Protein AF-A0A9X2YEL6-F1 (afdb_monomer)

Foldseek 3Di:
DPPPDPAAWDKDFAAADLVLQVLLQVVCQQQLHPASLLSLQCLLCVVLVNNVQRDRNVPVDVDRHGHRYDGQDHDPNRTGIHIHHPVSQVSQQVVDDVSPNRLSSNCSSCVVSPNNVRRPPPPPPPPPPPPDD

Mean predicted aligned error: 8.46 Å

Structure (mmCIF, N/CA/C/O backbone):
data_AF-A0A9X2YEL6-F1
#
_entry.id   AF-A0A9X2YEL6-F1
#
loop_
_atom_site.group_PDB
_atom_site.id
_atom_site.type_symbol
_atom_site.label_atom_id
_atom_site.label_alt_id
_atom_site.label_comp_id
_atom_site.label_asym_id
_atom_site.label_entity_id
_atom_site.label_seq_id
_atom_site.pdbx_PDB_ins_code
_atom_site.Cartn_x
_atom_site.Cartn_y
_atom_site.Cartn_z
_atom_site.occupancy
_atom_site.B_iso_or_equiv
_atom_site.auth_seq_id
_atom_site.auth_comp_id
_atom_site.auth_asym_id
_atom_site.auth_atom_id
_atom_site.pdbx_PDB_model_num
ATOM 1 N N . MET A 1 1 ? -2.257 6.421 -31.927 1.00 39.72 1 MET A N 1
ATOM 2 C CA . MET A 1 1 ? -2.694 5.252 -31.131 1.00 39.72 1 MET A CA 1
ATOM 3 C C . MET A 1 1 ? -3.166 5.740 -29.772 1.00 39.72 1 MET A C 1
ATOM 5 O O . MET A 1 1 ? -2.439 6.500 -29.141 1.00 39.72 1 MET A O 1
ATOM 9 N N . ALA A 1 2 ? -4.375 5.368 -29.343 1.00 42.59 2 ALA A N 1
ATOM 10 C CA . ALA A 1 2 ? -4.812 5.626 -27.972 1.00 42.59 2 ALA A CA 1
ATOM 11 C C . ALA A 1 2 ? -3.839 4.920 -27.016 1.00 42.59 2 ALA A C 1
ATOM 13 O O . ALA A 1 2 ? -3.494 3.759 -27.240 1.00 42.59 2 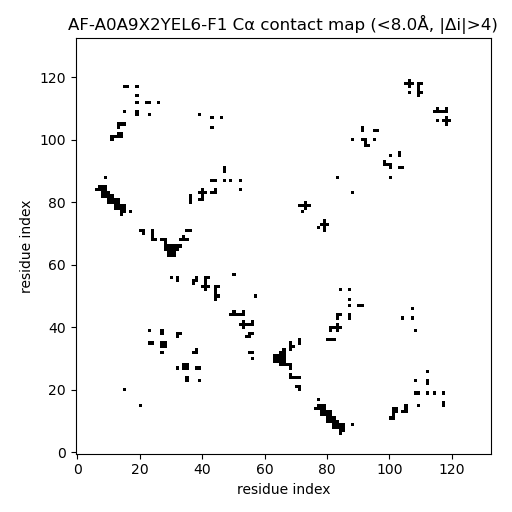ALA A O 1
ATOM 14 N N . ARG A 1 3 ? -3.337 5.629 -25.995 1.00 47.69 3 ARG A N 1
ATOM 15 C CA . ARG A 1 3 ? -2.471 5.015 -24.978 1.00 47.69 3 ARG A CA 1
ATOM 16 C C . ARG A 1 3 ? -3.203 3.799 -24.399 1.00 47.69 3 ARG A C 1
ATOM 18 O O . ARG A 1 3 ? -4.371 3.960 -24.042 1.00 47.69 3 ARG A O 1
ATOM 25 N N . PRO A 1 4 ? -2.548 2.633 -24.255 1.00 46.12 4 PRO A N 1
ATOM 26 C CA . PRO A 1 4 ? -3.115 1.530 -23.498 1.00 46.12 4 PRO A CA 1
ATOM 27 C C . PRO A 1 4 ? -3.532 2.061 -22.126 1.00 46.12 4 PRO A C 1
ATOM 29 O O . PRO A 1 4 ? -2.696 2.524 -21.342 1.00 46.12 4 PRO A O 1
ATOM 32 N N . SER A 1 5 ? -4.840 2.083 -21.868 1.00 54.16 5 SER A N 1
ATOM 33 C CA . SER A 1 5 ? -5.358 2.386 -20.540 1.00 54.16 5 SER A CA 1
ATOM 34 C C . SER A 1 5 ? -4.751 1.361 -19.584 1.00 54.16 5 SER A C 1
ATOM 36 O O . SER A 1 5 ? -4.710 0.173 -19.900 1.00 54.16 5 SER A O 1
ATOM 38 N N . LYS A 1 6 ? -4.256 1.788 -18.417 1.00 57.34 6 LYS A N 1
ATOM 39 C CA . LYS A 1 6 ? -3.601 0.915 -17.418 1.00 57.34 6 LYS A CA 1
ATOM 40 C C . LYS A 1 6 ? -4.562 -0.102 -16.750 1.00 57.34 6 LYS A C 1
ATOM 42 O O . LYS A 1 6 ? -4.234 -0.635 -15.682 1.00 57.34 6 LYS A O 1
ATOM 47 N N . GLY A 1 7 ? -5.690 -0.406 -17.392 1.00 67.00 7 GLY A N 1
ATOM 48 C CA . GLY A 1 7 ? -6.830 -1.158 -16.877 1.00 67.00 7 GLY A CA 1
ATOM 49 C C . GLY A 1 7 ? -7.798 -0.269 -16.095 1.00 67.00 7 GLY A C 1
ATOM 50 O O . GLY A 1 7 ? -7.532 0.918 -15.890 1.00 67.00 7 GLY A O 1
ATOM 51 N N . ASP A 1 8 ? -8.903 -0.856 -15.640 1.00 80.69 8 ASP A N 1
ATOM 52 C CA . ASP A 1 8 ? -9.835 -0.208 -14.717 1.00 80.69 8 ASP A CA 1
ATOM 53 C C . ASP A 1 8 ? -9.195 -0.099 -13.325 1.00 80.69 8 ASP A C 1
ATOM 55 O O . ASP A 1 8 ? -9.002 -1.080 -12.599 1.00 80.69 8 ASP A O 1
ATOM 59 N N . ARG A 1 9 ? -8.754 1.114 -12.993 1.00 81.94 9 ARG A N 1
ATOM 60 C CA . ARG A 1 9 ? -7.978 1.420 -11.791 1.00 81.94 9 ARG A CA 1
ATOM 61 C C . ARG A 1 9 ? -8.739 2.442 -10.963 1.00 81.94 9 ARG A C 1
ATOM 63 O O . ARG A 1 9 ? -9.080 3.515 -11.463 1.00 81.94 9 ARG A O 1
ATOM 70 N N . ALA A 1 10 ? -8.928 2.149 -9.681 1.00 89.31 10 ALA A N 1
ATOM 71 C CA . ALA A 1 10 ? -9.344 3.161 -8.719 1.00 89.31 10 ALA A CA 1
ATOM 72 C C . ALA A 1 10 ? -8.194 4.150 -8.459 1.00 89.31 10 ALA A C 1
ATOM 74 O O . ALA A 1 10 ? -7.038 3.877 -8.793 1.00 89.31 10 ALA A O 1
ATOM 75 N N . ALA A 1 11 ? -8.490 5.300 -7.855 1.00 90.81 11 ALA A N 1
ATOM 76 C CA . ALA A 1 11 ? -7.479 6.272 -7.453 1.00 90.81 11 ALA A CA 1
ATOM 77 C C . ALA A 1 11 ? -7.759 6.770 -6.035 1.00 90.81 11 ALA A C 1
ATOM 79 O O . ALA A 1 11 ? -8.784 7.397 -5.787 1.00 90.81 11 ALA A O 1
ATOM 80 N N . HIS A 1 12 ? -6.815 6.517 -5.131 1.00 92.44 12 HIS A N 1
ATOM 81 C CA . HIS A 1 12 ? -6.887 6.919 -3.729 1.00 92.44 12 HIS A CA 1
ATOM 82 C C . HIS A 1 12 ? -5.699 7.805 -3.384 1.00 92.44 12 HIS A C 1
ATOM 84 O O . HIS A 1 12 ? -4.554 7.442 -3.649 1.00 92.44 12 HIS A O 1
ATOM 90 N N . MET A 1 13 ? -5.966 8.960 -2.776 1.00 94.06 13 MET A N 1
ATOM 91 C CA . MET A 1 13 ? -4.926 9.793 -2.175 1.00 94.06 13 MET A CA 1
ATOM 92 C C . MET A 1 13 ? -4.743 9.355 -0.727 1.00 94.06 13 MET A C 1
ATOM 94 O O . MET A 1 13 ? -5.611 9.592 0.113 1.00 94.06 13 MET A O 1
ATOM 98 N N . VAL A 1 14 ? -3.627 8.692 -0.444 1.00 93.50 14 VAL A N 1
ATOM 99 C CA . VAL A 1 14 ? -3.365 8.050 0.846 1.00 93.50 14 VAL A CA 1
ATOM 100 C C . VAL A 1 14 ? -2.300 8.841 1.589 1.00 93.50 14 VAL A C 1
ATOM 102 O O . VAL A 1 14 ? -1.214 9.071 1.063 1.00 93.50 14 VAL A O 1
ATOM 105 N N . LYS A 1 15 ? -2.603 9.264 2.818 1.00 92.88 15 LYS A N 1
ATOM 106 C CA . LYS A 1 15 ? -1.616 9.888 3.703 1.00 92.88 15 LYS A CA 1
ATOM 107 C C . LYS A 1 15 ? -0.953 8.803 4.547 1.00 92.88 15 LYS A C 1
ATOM 109 O O . LYS A 1 15 ? -1.637 8.148 5.323 1.00 92.88 15 LYS A O 1
ATOM 114 N N . THR A 1 16 ? 0.358 8.650 4.413 1.00 89.00 16 THR A N 1
ATOM 115 C CA . THR A 1 16 ? 1.187 7.742 5.220 1.00 89.00 16 THR A CA 1
ATOM 116 C C . THR A 1 16 ? 2.256 8.531 5.967 1.00 89.00 16 THR A C 1
ATOM 118 O O . THR A 1 16 ? 2.621 9.641 5.569 1.00 89.00 16 THR A O 1
ATOM 121 N N . HIS A 1 17 ? 2.774 7.965 7.058 1.00 90.88 17 HIS A N 1
ATOM 122 C CA . HIS A 1 17 ? 3.946 8.526 7.725 1.00 90.88 17 HIS A CA 1
ATOM 123 C C . HIS A 1 17 ? 5.176 8.449 6.789 1.00 90.88 17 HIS A C 1
ATOM 125 O O . HIS A 1 17 ? 5.325 7.443 6.087 1.00 90.88 17 HIS A O 1
ATOM 131 N N . PRO A 1 18 ? 6.085 9.447 6.763 1.00 90.19 18 PRO A N 1
ATOM 132 C CA . PRO A 1 18 ? 7.254 9.431 5.876 1.00 90.19 18 PRO A CA 1
ATOM 133 C C . PRO A 1 18 ? 8.116 8.166 5.992 1.00 90.19 18 PRO A C 1
ATOM 135 O O . PRO A 1 18 ? 8.560 7.641 4.973 1.00 90.19 18 PRO A O 1
ATOM 138 N N . ALA A 1 19 ? 8.278 7.626 7.207 1.00 92.00 19 ALA A N 1
ATOM 139 C CA . ALA A 1 19 ? 9.006 6.374 7.438 1.00 92.00 19 ALA A CA 1
ATOM 140 C C . ALA A 1 19 ? 8.351 5.166 6.739 1.00 92.00 19 ALA A C 1
ATOM 142 O O . ALA A 1 19 ? 9.047 4.317 6.185 1.00 92.00 19 ALA A O 1
ATOM 143 N N . VAL A 1 20 ? 7.013 5.117 6.696 1.00 93.12 20 VAL A N 1
ATOM 144 C CA . VAL A 1 20 ? 6.265 4.075 5.973 1.00 93.12 20 VAL A CA 1
ATOM 145 C C . VAL A 1 20 ? 6.509 4.208 4.477 1.00 93.12 20 VAL A C 1
ATOM 147 O O . VAL A 1 20 ? 6.836 3.230 3.811 1.00 93.12 20 VAL A O 1
ATOM 150 N N . THR A 1 21 ? 6.425 5.430 3.948 1.00 91.94 21 THR A N 1
ATOM 151 C CA . THR A 1 21 ? 6.671 5.709 2.527 1.00 91.94 21 THR A CA 1
ATOM 152 C C . THR A 1 21 ? 8.089 5.330 2.103 1.00 91.94 21 THR A C 1
ATOM 154 O O . THR A 1 21 ? 8.267 4.720 1.050 1.00 91.94 21 THR A O 1
ATOM 157 N N . GLN A 1 22 ? 9.094 5.641 2.923 1.00 92.62 22 GLN A N 1
ATOM 158 C CA . GLN A 1 22 ? 10.479 5.249 2.672 1.00 92.62 22 GLN A CA 1
ATOM 159 C C . GLN A 1 22 ? 10.628 3.721 2.642 1.00 92.62 22 GLN A C 1
ATOM 161 O O . GLN A 1 22 ? 11.136 3.163 1.668 1.00 92.62 22 GLN A O 1
ATOM 166 N N . ARG A 1 23 ? 10.106 3.030 3.659 1.00 94.19 23 ARG A N 1
ATOM 167 C CA . ARG A 1 23 ? 10.217 1.571 3.780 1.00 94.19 23 ARG A CA 1
ATOM 168 C C . ARG A 1 23 ? 9.427 0.824 2.701 1.00 94.19 23 ARG A C 1
ATOM 170 O O . ARG A 1 23 ? 9.826 -0.262 2.288 1.00 94.19 23 ARG A O 1
ATOM 177 N N . LEU A 1 24 ? 8.349 1.415 2.175 1.00 94.06 24 LEU A N 1
ATOM 178 C CA . LEU A 1 24 ? 7.655 0.915 0.982 1.00 94.06 24 LEU A CA 1
ATOM 179 C C . LEU A 1 24 ? 8.561 0.929 -0.253 1.00 94.06 24 LEU A C 1
ATOM 181 O O . LEU A 1 24 ? 8.553 -0.037 -1.011 1.00 94.06 24 LEU A O 1
ATOM 185 N N . VAL A 1 25 ? 9.341 1.995 -0.461 1.00 93.00 25 VAL A N 1
ATOM 186 C CA . VAL A 1 25 ? 10.284 2.085 -1.591 1.00 93.00 25 VAL A CA 1
ATOM 187 C C . VAL A 1 25 ? 11.395 1.049 -1.442 1.00 93.00 25 VAL A C 1
ATOM 189 O O . VAL A 1 25 ? 11.707 0.361 -2.410 1.00 93.00 25 VAL A O 1
ATOM 192 N N . GLU A 1 26 ? 11.942 0.885 -0.236 1.00 92.88 26 GLU A N 1
ATOM 193 C CA . GLU A 1 26 ? 12.968 -0.124 0.067 1.00 92.88 26 GLU A CA 1
ATOM 194 C C . GLU A 1 26 ? 12.455 -1.547 -0.191 1.00 92.88 26 GLU A C 1
ATOM 196 O O . GLU A 1 26 ? 13.103 -2.331 -0.885 1.00 92.88 26 GLU A O 1
ATOM 201 N N . LYS A 1 27 ? 11.251 -1.875 0.294 1.00 93.44 27 LYS A N 1
ATOM 202 C CA . LYS A 1 27 ? 10.630 -3.182 0.051 1.00 93.44 27 LYS A CA 1
ATOM 203 C C . LYS A 1 27 ? 10.286 -3.407 -1.422 1.00 93.44 27 LYS A C 1
ATOM 205 O O . LYS A 1 27 ? 10.480 -4.511 -1.922 1.00 93.44 27 LYS A O 1
ATOM 210 N N . ALA A 1 28 ? 9.820 -2.377 -2.126 1.00 91.50 28 ALA A N 1
ATOM 211 C CA . ALA A 1 28 ? 9.561 -2.450 -3.561 1.00 91.50 28 ALA A CA 1
ATOM 212 C C . ALA A 1 28 ? 10.845 -2.688 -4.368 1.00 91.50 28 ALA A C 1
ATOM 214 O O . ALA A 1 28 ? 10.845 -3.493 -5.298 1.00 91.50 28 ALA A O 1
ATOM 215 N N . ALA A 1 29 ? 11.936 -2.021 -3.982 1.00 90.12 29 ALA A N 1
ATOM 216 C CA . ALA A 1 29 ? 13.253 -2.190 -4.578 1.00 90.12 29 ALA A CA 1
ATOM 217 C C . ALA A 1 29 ? 13.783 -3.610 -4.356 1.00 90.12 29 ALA A C 1
ATOM 219 O O . ALA A 1 29 ? 14.206 -4.259 -5.311 1.00 90.12 29 ALA A O 1
ATOM 220 N N . ALA A 1 30 ? 13.697 -4.115 -3.122 1.00 89.94 30 ALA A N 1
ATOM 221 C CA . ALA A 1 30 ? 14.102 -5.475 -2.767 1.00 89.94 30 ALA A CA 1
ATOM 222 C C . ALA A 1 30 ? 13.271 -6.546 -3.492 1.00 89.94 30 ALA A C 1
ATOM 224 O O . ALA A 1 30 ? 13.805 -7.580 -3.880 1.00 89.94 30 ALA A O 1
ATOM 225 N N . ALA A 1 31 ? 11.984 -6.279 -3.726 1.00 87.69 31 ALA A N 1
ATOM 226 C CA . ALA A 1 31 ? 11.101 -7.158 -4.487 1.00 87.69 31 ALA A CA 1
ATOM 227 C C . ALA A 1 31 ? 11.317 -7.088 -6.011 1.00 87.69 31 ALA A C 1
ATOM 229 O O . ALA A 1 31 ? 10.589 -7.740 -6.753 1.00 87.69 31 ALA A O 1
ATOM 230 N N . GLY A 1 32 ? 12.265 -6.277 -6.496 1.00 86.75 32 GLY A N 1
ATOM 231 C CA . GLY A 1 32 ? 12.513 -6.102 -7.928 1.00 86.75 32 GLY A CA 1
ATOM 232 C C . GLY A 1 32 ? 11.353 -5.445 -8.683 1.00 86.75 32 GLY A C 1
ATOM 233 O O . GLY A 1 32 ? 11.296 -5.533 -9.911 1.00 86.75 32 GLY A O 1
ATOM 234 N N . SER A 1 33 ? 10.424 -4.784 -7.979 1.00 87.88 33 SER A N 1
ATOM 235 C CA . SER A 1 33 ? 9.254 -4.178 -8.616 1.00 87.88 33 SER A CA 1
ATOM 236 C C . SER A 1 33 ? 9.672 -3.057 -9.563 1.00 87.88 33 SER A C 1
ATOM 238 O O . SER A 1 33 ? 10.656 -2.345 -9.344 1.00 87.88 33 SER A O 1
ATOM 240 N N . SER A 1 34 ? 8.898 -2.855 -10.625 1.00 86.69 34 SER A N 1
ATOM 241 C CA . SER A 1 34 ? 9.144 -1.799 -11.601 1.00 86.69 34 SER A CA 1
ATOM 242 C C . SER A 1 34 ? 8.944 -0.401 -11.006 1.00 86.69 34 SER A C 1
ATOM 244 O O . SER A 1 34 ? 9.499 0.574 -11.517 1.00 86.69 34 SER A O 1
ATOM 246 N N . SER A 1 35 ? 8.106 -0.280 -9.970 1.00 88.62 35 SER A N 1
ATOM 247 C CA . SER A 1 35 ? 7.827 0.975 -9.275 1.00 88.62 35 SER A CA 1
ATOM 248 C C . SER A 1 35 ? 7.182 0.731 -7.915 1.00 88.62 35 SER A C 1
ATOM 250 O O . SER A 1 35 ? 6.389 -0.193 -7.748 1.00 88.62 35 SER A O 1
ATOM 252 N N . ALA A 1 36 ? 7.413 1.639 -6.968 1.00 89.38 36 ALA A N 1
ATOM 253 C CA . ALA A 1 36 ? 6.791 1.559 -5.650 1.00 89.38 36 ALA A CA 1
ATOM 254 C C . ALA A 1 36 ? 5.250 1.631 -5.711 1.00 89.38 36 ALA A C 1
ATOM 256 O O . ALA A 1 36 ? 4.568 0.998 -4.915 1.00 89.38 36 ALA A O 1
ATOM 257 N N . THR A 1 37 ? 4.670 2.336 -6.691 1.00 89.81 37 THR A N 1
ATOM 258 C CA . THR A 1 37 ? 3.208 2.365 -6.884 1.00 89.81 37 THR A CA 1
ATOM 259 C C . THR A 1 37 ? 2.653 1.024 -7.371 1.00 89.81 37 THR A C 1
ATOM 261 O O . THR A 1 37 ? 1.560 0.642 -6.956 1.00 89.81 37 THR A O 1
ATOM 264 N N . GLN A 1 38 ? 3.373 0.309 -8.245 1.00 90.19 38 GLN A N 1
ATOM 265 C CA . GLN A 1 38 ? 2.953 -1.022 -8.696 1.00 90.19 38 GLN A CA 1
ATOM 266 C C . GLN A 1 38 ? 3.112 -2.051 -7.573 1.00 90.19 38 GLN A C 1
ATOM 268 O O . GLN A 1 38 ? 2.173 -2.800 -7.325 1.00 90.19 38 GLN A O 1
ATOM 273 N N . TYR A 1 39 ? 4.216 -1.990 -6.822 1.00 93.19 39 TYR A N 1
ATOM 274 C CA . TYR A 1 39 ? 4.401 -2.763 -5.594 1.00 93.19 39 TYR A CA 1
ATOM 275 C C . TYR A 1 39 ? 3.230 -2.589 -4.620 1.00 93.19 39 TYR A C 1
ATOM 277 O O . TYR A 1 39 ? 2.622 -3.565 -4.198 1.00 93.19 39 TYR A O 1
ATOM 285 N N . VAL A 1 40 ? 2.862 -1.342 -4.307 1.00 93.88 40 VAL A N 1
ATOM 286 C CA . VAL A 1 40 ? 1.727 -1.043 -3.421 1.00 93.88 40 VAL A CA 1
ATOM 287 C C . VAL A 1 40 ? 0.421 -1.620 -3.974 1.00 93.88 40 VAL A C 1
ATOM 289 O O . VAL A 1 40 ? -0.358 -2.187 -3.216 1.00 93.88 40 VAL A O 1
ATOM 292 N N . ALA A 1 41 ? 0.165 -1.509 -5.281 1.00 93.00 41 ALA A N 1
ATOM 293 C CA . ALA A 1 41 ? -1.043 -2.072 -5.885 1.00 93.00 41 ALA A CA 1
ATOM 294 C C . ALA A 1 41 ? -1.106 -3.604 -5.755 1.00 93.00 41 ALA A C 1
ATOM 296 O O . ALA A 1 41 ? -2.175 -4.140 -5.468 1.00 93.00 41 ALA A O 1
ATOM 297 N N . ASP A 1 42 ? 0.026 -4.284 -5.926 1.00 93.06 42 ASP A N 1
ATOM 298 C CA . ASP A 1 42 ? 0.132 -5.734 -5.780 1.00 93.06 42 ASP A CA 1
ATOM 299 C C . ASP A 1 42 ? -0.033 -6.172 -4.316 1.00 93.06 42 ASP A C 1
ATOM 301 O O . ASP A 1 42 ? -0.776 -7.109 -4.036 1.00 93.06 42 ASP A O 1
ATOM 305 N N . VAL A 1 43 ? 0.585 -5.456 -3.368 1.00 94.81 43 VAL A N 1
ATOM 306 C CA . VAL A 1 43 ? 0.381 -5.685 -1.925 1.00 94.81 43 VAL A CA 1
ATOM 307 C C . VAL A 1 43 ? -1.102 -5.581 -1.582 1.00 94.81 43 VAL A C 1
ATOM 309 O O . VAL A 1 43 ? -1.650 -6.464 -0.929 1.00 94.81 43 VAL A O 1
ATOM 312 N N . LEU A 1 44 ? -1.783 -4.539 -2.062 1.00 95.12 44 LEU A N 1
ATOM 313 C CA . LEU A 1 44 ? -3.213 -4.363 -1.813 1.00 95.12 44 LEU A CA 1
ATOM 314 C C . LEU A 1 44 ? -4.067 -5.476 -2.424 1.00 95.12 44 LEU A C 1
ATOM 316 O O . LEU A 1 44 ? -5.057 -5.871 -1.815 1.00 95.12 44 LEU A O 1
ATOM 320 N N . ALA A 1 45 ? -3.691 -6.003 -3.591 1.00 93.81 45 ALA A N 1
ATOM 321 C CA . ALA A 1 45 ? -4.370 -7.150 -4.185 1.00 93.81 45 ALA A CA 1
ATOM 322 C C . ALA A 1 45 ? -4.225 -8.410 -3.313 1.00 93.81 45 ALA A C 1
ATOM 324 O O . ALA A 1 45 ? -5.212 -9.111 -3.091 1.00 93.81 45 ALA A O 1
ATOM 325 N N . LEU A 1 46 ? -3.034 -8.651 -2.752 1.00 93.69 46 LEU A N 1
ATOM 326 C CA . LEU A 1 46 ? -2.800 -9.748 -1.806 1.00 93.69 46 LEU A CA 1
ATOM 327 C C . LEU A 1 46 ? -3.627 -9.583 -0.523 1.00 93.69 46 LEU A C 1
ATOM 329 O O . LEU A 1 46 ? -4.315 -10.521 -0.126 1.00 93.69 46 LEU A O 1
ATOM 333 N N . TYR A 1 47 ? -3.633 -8.391 0.084 1.00 93.38 47 TYR A N 1
ATOM 334 C CA . TYR A 1 47 ? -4.434 -8.111 1.285 1.00 93.38 47 TYR A CA 1
ATOM 335 C C . TYR A 1 47 ? -5.944 -8.226 1.041 1.00 93.38 47 TYR A C 1
ATOM 337 O O . TYR A 1 47 ? -6.675 -8.707 1.903 1.00 93.38 47 TYR A O 1
ATOM 345 N N . ALA A 1 48 ? -6.420 -7.837 -0.144 1.00 93.62 48 ALA A N 1
ATOM 346 C CA . ALA A 1 48 ? -7.820 -7.994 -0.528 1.00 93.62 48 ALA A CA 1
ATOM 347 C C . ALA A 1 48 ? -8.215 -9.460 -0.818 1.00 93.62 48 ALA A C 1
ATOM 349 O O . ALA A 1 48 ? -9.397 -9.734 -1.038 1.00 93.62 48 ALA A O 1
ATOM 350 N N . GLY A 1 49 ? -7.258 -10.397 -0.827 1.00 92.69 49 GLY A N 1
ATOM 351 C CA . GLY A 1 49 ? -7.488 -11.800 -1.179 1.00 92.69 49 GLY A CA 1
ATOM 352 C C . GLY A 1 49 ? -7.728 -12.019 -2.674 1.00 92.69 49 GLY A C 1
ATOM 353 O O . GLY A 1 49 ? -8.413 -12.965 -3.050 1.00 92.69 49 GLY A O 1
ATOM 354 N N . LEU A 1 50 ? -7.196 -11.138 -3.527 1.00 92.25 50 LEU A N 1
ATOM 355 C CA . LEU A 1 50 ? -7.370 -11.167 -4.981 1.00 92.25 50 LEU A CA 1
ATOM 356 C C . LEU A 1 50 ? -6.012 -11.322 -5.696 1.00 92.25 50 LEU A C 1
ATOM 358 O O . LEU A 1 50 ? -5.581 -10.411 -6.414 1.00 92.25 50 LEU A O 1
ATOM 362 N N . PRO A 1 51 ? -5.305 -12.455 -5.514 1.00 91.19 51 PRO A N 1
ATOM 363 C CA . PRO A 1 51 ? -3.968 -12.667 -6.074 1.00 91.19 51 PRO A CA 1
ATOM 364 C C . PRO A 1 51 ? -3.934 -12.609 -7.608 1.00 91.19 51 PRO A C 1
ATOM 366 O O . PRO A 1 51 ? -2.903 -12.272 -8.178 1.00 91.19 51 PRO A O 1
ATOM 369 N N . GLN A 1 52 ? -5.058 -12.856 -8.286 1.00 89.56 52 GLN A N 1
ATOM 370 C CA . GLN A 1 52 ? -5.186 -12.719 -9.740 1.00 89.56 52 GLN A CA 1
ATOM 371 C C . GLN A 1 52 ? -4.926 -11.291 -10.254 1.00 89.56 52 GLN A C 1
ATOM 373 O O . GLN A 1 52 ? -4.652 -11.109 -11.438 1.00 89.56 52 GLN A O 1
ATOM 378 N N . HIS A 1 53 ? -5.003 -10.279 -9.380 1.00 90.12 53 HIS A N 1
ATOM 379 C CA . HIS A 1 53 ? -4.726 -8.879 -9.723 1.00 90.12 53 HIS A CA 1
ATOM 380 C C . HIS A 1 53 ? -3.283 -8.448 -9.440 1.00 90.12 53 HIS A C 1
ATOM 382 O O . HIS A 1 53 ? -2.922 -7.305 -9.740 1.00 90.12 53 HIS A O 1
ATOM 388 N N . VAL A 1 54 ? -2.455 -9.340 -8.891 1.00 89.62 54 VAL A N 1
ATOM 389 C CA . VAL A 1 54 ? -1.024 -9.102 -8.686 1.00 89.62 54 VAL A CA 1
ATOM 390 C C . VAL A 1 54 ? -0.290 -9.209 -10.016 1.00 89.62 54 VAL A C 1
ATOM 392 O O . VAL A 1 54 ? -0.463 -10.175 -10.755 1.00 89.62 54 VAL A O 1
ATOM 395 N N . ARG A 1 55 ? 0.556 -8.223 -10.325 1.00 86.56 55 ARG A N 1
ATOM 396 C CA . ARG A 1 55 ? 1.314 -8.204 -11.585 1.00 86.56 55 ARG A CA 1
ATOM 397 C C . ARG A 1 55 ? 2.746 -8.687 -11.439 1.00 86.56 55 ARG A C 1
ATOM 399 O O . ARG A 1 55 ? 3.232 -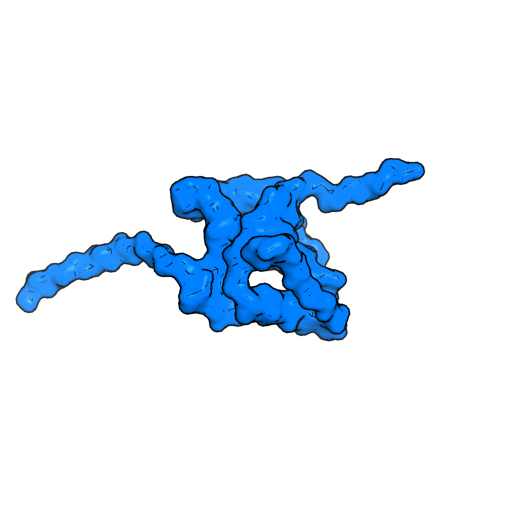9.417 -12.295 1.00 86.56 55 ARG A O 1
ATOM 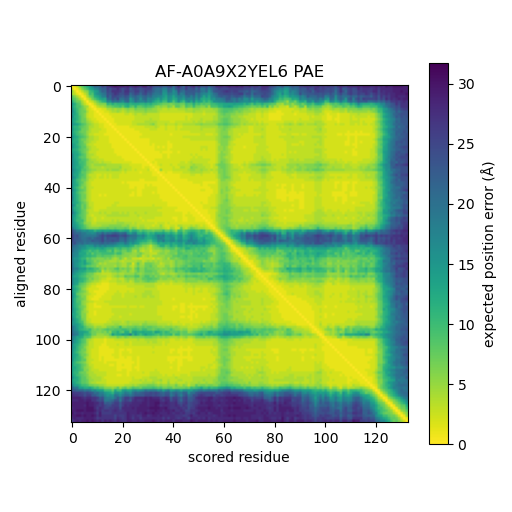406 N N . GLU A 1 56 ? 3.427 -8.251 -10.390 1.00 85.00 56 GLU A N 1
ATOM 407 C CA . GLU A 1 56 ? 4.869 -8.426 -10.231 1.00 85.00 56 GLU A CA 1
ATOM 408 C C . GLU A 1 56 ? 5.190 -9.264 -8.992 1.00 85.00 56 GLU A C 1
ATOM 410 O O . GLU A 1 56 ? 6.024 -10.161 -9.081 1.00 85.00 56 GLU A O 1
ATOM 415 N N . LEU A 1 57 ? 4.491 -9.058 -7.867 1.00 82.38 57 LEU A N 1
ATOM 416 C CA . LEU A 1 57 ? 4.857 -9.722 -6.603 1.00 82.38 57 LEU A CA 1
ATOM 417 C C . LEU A 1 57 ? 4.662 -11.244 -6.567 1.00 82.38 57 LEU A C 1
ATOM 419 O O . LEU A 1 57 ? 5.395 -11.928 -5.860 1.00 82.38 57 LEU A O 1
ATOM 423 N N . THR A 1 58 ? 3.711 -11.792 -7.323 1.00 67.56 58 THR A N 1
ATOM 424 C CA . THR A 1 58 ? 3.460 -13.246 -7.372 1.00 67.56 58 THR A CA 1
ATOM 425 C C . THR A 1 58 ? 4.401 -13.961 -8.340 1.00 67.56 58 THR A C 1
ATOM 427 O O . THR A 1 58 ? 4.535 -15.181 -8.278 1.00 67.56 58 THR A O 1
ATOM 430 N N . SER A 1 59 ? 5.119 -13.220 -9.192 1.00 55.72 59 SER A N 1
ATOM 431 C CA . SER A 1 59 ? 6.162 -13.781 -10.051 1.00 55.72 59 SER A CA 1
ATOM 432 C C . SER A 1 59 ? 7.422 -14.031 -9.222 1.00 55.72 59 SER A C 1
ATOM 434 O O . SER A 1 59 ? 8.449 -13.386 -9.408 1.00 55.72 59 SER A O 1
ATOM 436 N N . SER A 1 60 ? 7.345 -14.982 -8.287 1.00 52.75 60 SER A N 1
ATOM 437 C CA . SER A 1 60 ? 8.501 -15.593 -7.627 1.00 52.75 60 SER A CA 1
ATOM 438 C C . SER A 1 60 ? 9.281 -16.428 -8.645 1.00 52.75 60 SER A C 1
ATOM 440 O O . SER A 1 60 ? 9.335 -17.651 -8.576 1.00 52.75 60 SER A O 1
ATOM 442 N N . SER A 1 61 ? 9.853 -15.767 -9.648 1.00 49.75 61 SER A N 1
ATOM 443 C CA . SER A 1 61 ? 10.925 -16.355 -10.434 1.00 49.75 61 SER A CA 1
ATOM 444 C C . SER A 1 61 ? 12.180 -16.302 -9.569 1.00 49.75 61 SER A C 1
ATOM 446 O O . SER A 1 61 ? 12.409 -15.306 -8.886 1.00 49.75 61 SER A O 1
ATOM 448 N N . ALA A 1 62 ? 12.996 -17.355 -9.579 1.00 55.34 62 ALA A N 1
ATOM 449 C CA . ALA A 1 62 ? 14.185 -17.536 -8.732 1.00 55.34 62 ALA A CA 1
ATOM 450 C C . ALA A 1 62 ? 15.313 -16.487 -8.940 1.00 55.34 62 ALA A C 1
ATOM 452 O O . ALA A 1 62 ? 16.446 -16.687 -8.514 1.00 55.34 62 ALA A O 1
ATOM 453 N N . LEU A 1 63 ? 15.010 -15.372 -9.606 1.00 62.09 63 LEU A N 1
ATOM 454 C CA . LEU A 1 63 ? 15.903 -14.305 -10.032 1.00 62.09 63 LEU A CA 1
ATOM 455 C C . LEU A 1 63 ? 15.310 -12.930 -9.682 1.00 62.09 63 LEU A C 1
ATOM 457 O O . LEU A 1 63 ? 15.314 -12.026 -10.518 1.00 62.09 63 LEU A O 1
ATOM 461 N N . THR A 1 64 ? 14.757 -12.749 -8.478 1.00 69.81 64 THR A N 1
ATOM 462 C CA . THR A 1 64 ? 14.381 -11.406 -8.012 1.00 69.81 64 THR A CA 1
ATOM 463 C C . THR A 1 64 ? 15.640 -10.547 -7.939 1.00 69.81 64 THR A C 1
ATOM 465 O O . THR A 1 64 ? 16.438 -10.669 -7.012 1.00 69.81 64 THR A O 1
ATOM 468 N N . VAL A 1 65 ? 15.838 -9.691 -8.941 1.00 77.81 65 VAL A N 1
ATOM 469 C CA . VAL A 1 65 ? 16.950 -8.741 -8.981 1.00 77.81 65 VAL A CA 1
ATOM 470 C C . VAL A 1 65 ? 16.482 -7.441 -8.332 1.00 77.81 65 VAL A C 1
ATOM 472 O O . VAL A 1 65 ? 15.531 -6.831 -8.833 1.00 77.81 65 VAL A O 1
ATOM 475 N N . PRO A 1 66 ? 17.128 -6.984 -7.244 1.00 80.94 66 PRO A N 1
ATOM 476 C CA . PRO A 1 66 ? 16.788 -5.714 -6.628 1.00 80.94 66 PRO A CA 1
ATOM 477 C C . PRO A 1 66 ? 16.902 -4.564 -7.630 1.00 80.94 66 PRO A C 1
ATOM 479 O O . PRO A 1 66 ? 17.865 -4.481 -8.396 1.00 80.94 66 PRO A O 1
ATOM 482 N N . ARG A 1 67 ? 15.930 -3.650 -7.614 1.00 82.56 67 ARG A N 1
ATOM 483 C CA . ARG A 1 67 ? 15.896 -2.499 -8.521 1.00 82.56 67 ARG A CA 1
ATOM 484 C C . ARG A 1 67 ? 16.002 -1.200 -7.742 1.00 82.56 67 ARG A C 1
ATOM 486 O O . ARG A 1 67 ? 15.242 -0.974 -6.810 1.00 82.56 67 ARG A O 1
ATOM 493 N N . ALA A 1 68 ? 16.891 -0.303 -8.165 1.00 84.19 68 ALA A N 1
ATOM 494 C CA . ALA A 1 68 ? 16.901 1.056 -7.637 1.00 84.19 68 ALA A CA 1
ATOM 495 C C . ALA A 1 68 ? 15.601 1.773 -8.038 1.00 84.19 68 ALA A C 1
ATOM 497 O O . ALA A 1 68 ? 15.304 1.925 -9.227 1.00 84.19 68 ALA A O 1
ATOM 498 N N . LEU A 1 69 ? 14.826 2.203 -7.043 1.00 85.94 69 LEU A N 1
ATOM 499 C CA . LEU A 1 69 ? 13.571 2.916 -7.241 1.00 85.94 69 LEU A CA 1
ATOM 500 C C . LEU A 1 69 ? 13.684 4.358 -6.766 1.00 85.94 69 LEU A C 1
ATOM 502 O O . LEU A 1 69 ? 14.343 4.666 -5.776 1.00 85.94 69 LEU A O 1
ATOM 506 N N . GLN A 1 70 ? 13.002 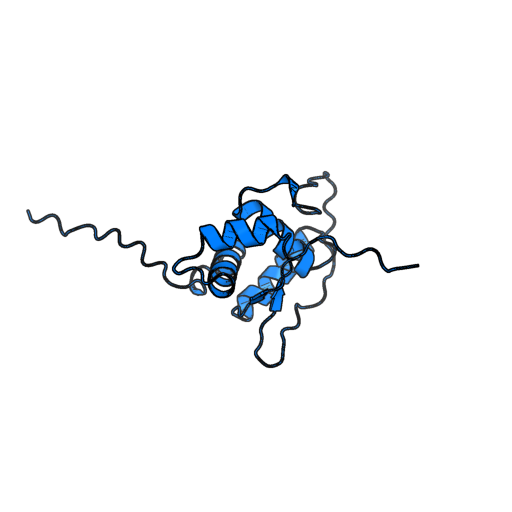5.250 -7.480 1.00 84.56 70 GLN A N 1
ATOM 507 C CA . GLN A 1 70 ? 12.835 6.621 -7.023 1.00 84.56 70 GLN A CA 1
ATOM 508 C C . GLN A 1 70 ? 11.924 6.663 -5.795 1.00 84.56 70 GLN A C 1
ATOM 510 O O . GLN A 1 70 ? 11.005 5.852 -5.655 1.00 84.56 70 GLN A O 1
ATOM 515 N N . ALA A 1 71 ? 12.151 7.659 -4.941 1.00 81.75 71 ALA A N 1
ATOM 516 C CA . ALA A 1 71 ? 11.287 7.921 -3.803 1.00 81.75 71 ALA A CA 1
ATOM 517 C C . ALA A 1 71 ? 9.834 8.164 -4.250 1.00 81.75 71 ALA A C 1
ATOM 519 O O . ALA A 1 71 ? 9.573 8.855 -5.240 1.00 81.75 71 ALA A O 1
ATOM 520 N N . LEU A 1 72 ? 8.884 7.632 -3.479 1.00 81.75 72 LEU A N 1
ATOM 521 C CA . LEU A 1 72 ? 7.466 7.958 -3.607 1.00 81.75 72 LEU A CA 1
ATOM 522 C C . LEU A 1 72 ? 7.269 9.438 -3.262 1.00 81.75 72 LEU A C 1
ATOM 524 O O . LEU A 1 72 ? 7.283 9.822 -2.093 1.00 81.75 72 LEU A O 1
ATOM 528 N N . ARG A 1 73 ? 7.091 10.279 -4.285 1.00 77.69 73 ARG A N 1
ATOM 529 C CA . ARG A 1 73 ? 6.732 11.683 -4.077 1.00 77.69 73 ARG A CA 1
ATOM 530 C C . ARG A 1 73 ? 5.242 11.790 -3.780 1.00 77.69 73 ARG A C 1
ATOM 532 O O . ARG A 1 73 ? 4.414 11.373 -4.590 1.00 77.69 73 ARG A O 1
ATOM 539 N N . GLY A 1 74 ? 4.927 12.338 -2.614 1.00 81.00 74 GLY A N 1
ATOM 540 C CA . GLY A 1 74 ? 3.571 12.748 -2.282 1.00 81.00 74 GLY A CA 1
ATOM 541 C C . GLY A 1 74 ? 3.185 14.062 -2.962 1.00 81.00 74 GLY A C 1
ATOM 542 O O . GLY A 1 74 ? 4.020 14.744 -3.560 1.00 81.00 74 GLY A O 1
ATOM 543 N N . ASP A 1 75 ? 1.908 14.415 -2.848 1.00 84.81 75 ASP A N 1
ATOM 544 C CA . ASP A 1 75 ? 1.424 15.764 -3.133 1.00 84.81 75 ASP A CA 1
ATOM 545 C C . ASP A 1 75 ? 1.938 16.787 -2.096 1.00 84.81 75 ASP A C 1
ATOM 547 O O . ASP A 1 75 ? 2.715 16.464 -1.193 1.00 84.81 75 ASP A O 1
ATOM 551 N N . VAL A 1 76 ? 1.469 18.034 -2.196 1.00 81.31 76 VAL A N 1
ATOM 552 C CA . VAL A 1 76 ? 1.809 19.120 -1.255 1.00 81.31 76 VAL A CA 1
ATOM 553 C C . VAL A 1 76 ? 1.437 18.816 0.205 1.00 81.31 76 VAL A C 1
ATOM 555 O O . VAL A 1 76 ? 1.942 19.466 1.114 1.00 81.31 76 VAL A O 1
ATOM 558 N N . TYR A 1 77 ? 0.584 17.816 0.446 1.00 80.81 77 TYR A N 1
ATOM 559 C CA . TYR A 1 77 ? 0.155 17.362 1.769 1.00 80.81 77 TYR A CA 1
ATOM 560 C C . TYR A 1 77 ? 0.816 16.038 2.190 1.00 80.81 77 TYR A C 1
ATOM 562 O O . TYR A 1 77 ? 0.417 15.448 3.201 1.00 80.81 77 TYR A O 1
ATOM 570 N N . GLY A 1 78 ? 1.799 15.555 1.422 1.00 83.56 78 GLY A N 1
ATOM 571 C CA . GLY A 1 78 ? 2.502 14.297 1.668 1.00 83.56 78 GLY A CA 1
ATOM 572 C C . GLY A 1 78 ? 1.670 13.049 1.365 1.00 83.56 78 GLY A C 1
ATOM 573 O O . GLY A 1 78 ? 1.982 11.973 1.871 1.00 83.56 78 GLY A O 1
ATOM 574 N N . ARG A 1 79 ? 0.597 13.163 0.574 1.00 90.62 79 ARG A N 1
ATOM 575 C CA . 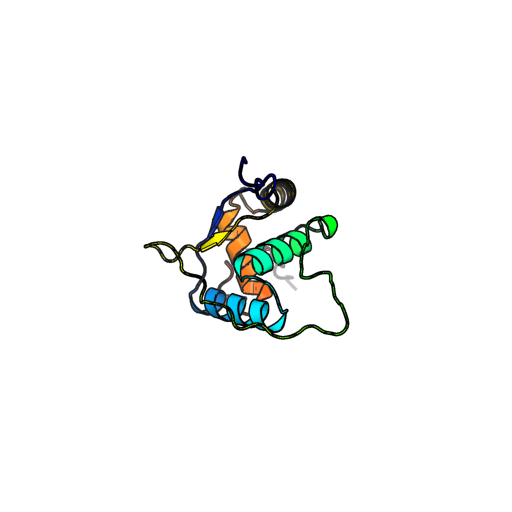ARG A 1 79 ? -0.257 12.030 0.197 1.00 90.62 79 ARG A CA 1
ATOM 576 C C . ARG A 1 79 ? 0.278 11.360 -1.057 1.00 90.62 79 ARG A C 1
ATOM 578 O O . ARG A 1 79 ? 0.515 12.025 -2.063 1.00 90.62 79 ARG A O 1
ATOM 585 N N . ILE A 1 80 ? 0.412 10.042 -1.025 1.00 92.31 80 ILE A N 1
ATOM 586 C CA . ILE A 1 80 ? 0.788 9.248 -2.191 1.00 92.31 80 ILE A CA 1
ATOM 587 C C . ILE A 1 80 ? -0.461 8.829 -2.966 1.00 92.31 80 ILE A C 1
ATOM 589 O O . ILE A 1 80 ? -1.492 8.483 -2.385 1.00 92.31 80 ILE A O 1
ATOM 593 N N . MET A 1 81 ? -0.375 8.854 -4.295 1.00 92.50 81 MET A N 1
ATOM 594 C CA . MET A 1 81 ? -1.445 8.341 -5.144 1.00 92.50 81 MET A CA 1
ATOM 595 C C . MET A 1 81 ? -1.316 6.825 -5.279 1.00 92.50 81 MET A C 1
ATOM 597 O O . MET A 1 81 ? -0.327 6.318 -5.811 1.00 92.50 81 MET A O 1
ATOM 601 N N . VAL A 1 82 ? -2.351 6.108 -4.851 1.00 91.81 82 VAL A N 1
ATOM 602 C CA . VAL A 1 82 ? -2.441 4.651 -4.945 1.00 91.81 82 VAL A CA 1
ATOM 603 C C . VAL A 1 82 ? -3.515 4.277 -5.956 1.00 91.81 82 VAL A C 1
ATOM 605 O O . VAL A 1 82 ? -4.618 4.826 -5.946 1.00 91.81 82 VAL A O 1
ATOM 608 N N . ARG A 1 83 ? -3.176 3.364 -6.871 1.00 91.69 83 ARG A N 1
ATOM 609 C CA . ARG A 1 83 ? -4.045 2.968 -7.986 1.00 91.69 83 ARG A CA 1
ATOM 610 C C . ARG A 1 83 ? -4.179 1.448 -8.099 1.00 91.69 83 ARG A C 1
ATOM 612 O O . ARG A 1 83 ? -3.574 0.857 -9.000 1.00 91.69 83 ARG A O 1
ATOM 619 N N . PRO A 1 84 ? -4.917 0.794 -7.189 1.00 91.62 84 PRO A N 1
ATOM 620 C CA . PRO A 1 84 ? -5.184 -0.633 -7.299 1.00 91.62 84 PRO A CA 1
ATOM 621 C C . PRO A 1 84 ? -6.204 -0.898 -8.419 1.00 91.62 84 PRO A C 1
ATOM 623 O O . PRO A 1 84 ? -6.810 0.032 -8.962 1.00 91.62 84 PRO A O 1
ATOM 626 N N . HIS A 1 85 ? -6.384 -2.167 -8.786 1.00 92.56 85 HIS A N 1
ATOM 627 C CA . HIS A 1 85 ? -7.498 -2.571 -9.650 1.00 92.56 85 HIS A CA 1
ATOM 628 C C . HIS A 1 85 ? -8.843 -2.188 -9.004 1.00 92.56 85 HIS A C 1
ATOM 630 O O . HIS A 1 85 ? -8.933 -2.139 -7.773 1.00 92.56 85 HIS A O 1
ATOM 636 N N . ARG A 1 86 ? -9.883 -1.902 -9.799 1.00 91.62 86 ARG A N 1
ATOM 637 C CA . ARG A 1 86 ? -11.189 -1.487 -9.255 1.00 91.62 86 ARG A CA 1
ATOM 638 C C . ARG 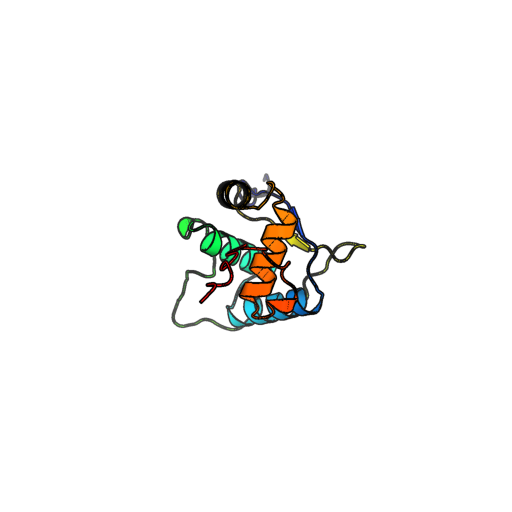A 1 86 ? -11.774 -2.514 -8.282 1.00 91.62 86 ARG A C 1
ATOM 640 O O . ARG A 1 86 ? -12.120 -2.141 -7.169 1.00 91.62 86 ARG A O 1
ATOM 647 N N . GLU A 1 87 ? -11.765 -3.793 -8.641 1.00 93.00 87 GLU A N 1
ATOM 648 C CA . GLU A 1 87 ? -12.259 -4.874 -7.770 1.00 93.00 87 GLU A CA 1
ATOM 649 C C . GLU A 1 87 ? -11.501 -4.946 -6.429 1.00 93.00 87 GLU A C 1
ATOM 651 O O . GLU A 1 87 ? -12.102 -5.111 -5.370 1.00 93.00 87 GLU A O 1
ATOM 656 N N . VAL A 1 88 ? -10.180 -4.720 -6.445 1.00 94.25 88 VAL A N 1
ATOM 657 C CA . VAL A 1 88 ? -9.365 -4.625 -5.219 1.00 94.25 88 VAL A CA 1
ATOM 658 C C . VAL A 1 88 ? -9.823 -3.443 -4.368 1.00 94.25 88 VAL A C 1
ATOM 660 O O . VAL A 1 88 ? -9.992 -3.576 -3.161 1.00 94.25 88 VAL A O 1
ATOM 663 N N . SER A 1 89 ? -10.074 -2.289 -4.987 1.00 93.38 89 SER A N 1
ATOM 664 C CA . SER A 1 89 ? -10.608 -1.121 -4.283 1.00 93.38 89 SER A CA 1
ATOM 665 C C . SER A 1 89 ? -11.980 -1.384 -3.665 1.00 93.38 89 SER A C 1
ATOM 667 O O . SER A 1 89 ? -12.219 -0.985 -2.529 1.00 93.38 89 SER A O 1
ATOM 669 N N . GLU A 1 90 ? -12.891 -2.021 -4.395 1.00 93.25 90 GLU A N 1
ATOM 670 C CA . GLU A 1 90 ? -14.238 -2.346 -3.914 1.00 93.25 90 GLU A CA 1
ATOM 671 C C . GLU A 1 90 ? -14.176 -3.314 -2.731 1.00 93.25 90 GLU A C 1
ATOM 673 O O . GLU A 1 90 ? -14.812 -3.081 -1.702 1.00 93.25 90 GLU A O 1
ATOM 678 N N . ARG A 1 91 ? -13.316 -4.334 -2.813 1.00 94.12 91 ARG A N 1
ATOM 679 C CA . ARG A 1 91 ? -13.093 -5.283 -1.719 1.00 94.12 91 ARG A CA 1
ATOM 680 C C . ARG A 1 91 ? -12.534 -4.605 -0.469 1.00 94.12 91 ARG A C 1
ATOM 682 O O . ARG A 1 91 ? -13.066 -4.815 0.619 1.00 94.12 91 ARG A O 1
ATOM 689 N N . LEU A 1 92 ? -11.540 -3.731 -0.628 1.00 93.62 92 LEU A N 1
ATOM 690 C CA . LEU A 1 92 ? -11.007 -2.920 0.471 1.00 93.62 92 LEU A CA 1
ATOM 691 C C . LEU A 1 92 ? -12.060 -1.959 1.044 1.00 93.62 92 LEU A C 1
ATOM 693 O O . LEU A 1 92 ? -12.045 -1.674 2.234 1.00 93.62 92 LEU A O 1
ATOM 697 N N . THR A 1 93 ? -13.000 -1.477 0.227 1.00 92.00 93 THR A N 1
ATOM 698 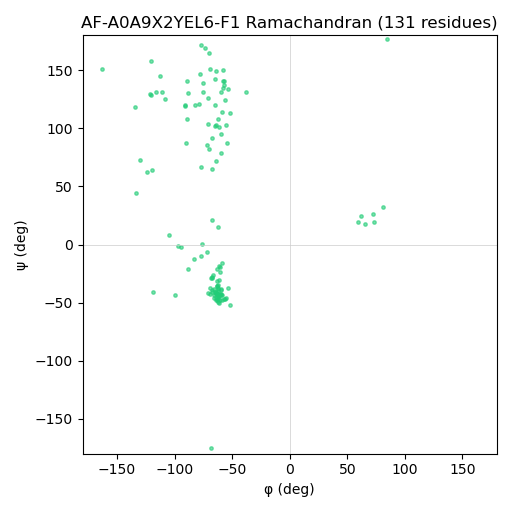C CA . THR A 1 93 ? -14.123 -0.637 0.687 1.00 92.00 93 THR A CA 1
ATOM 699 C C . THR A 1 93 ? -15.098 -1.407 1.562 1.00 92.00 93 THR A C 1
ATOM 701 O O . THR A 1 93 ? -15.571 -0.865 2.561 1.00 92.00 93 THR A O 1
ATOM 704 N N . ALA A 1 94 ? -15.370 -2.665 1.218 1.00 90.50 94 ALA A N 1
ATOM 705 C CA . ALA A 1 94 ? -16.204 -3.547 2.026 1.00 90.50 94 ALA A CA 1
ATOM 706 C C . ALA A 1 94 ? -15.539 -3.929 3.362 1.00 90.50 94 ALA A C 1
ATOM 708 O O . ALA A 1 94 ? -16.238 -4.173 4.339 1.00 90.50 94 ALA A O 1
ATOM 709 N N . GLN A 1 95 ? -14.204 -3.966 3.410 1.00 88.81 95 GLN A N 1
ATOM 710 C CA . GLN A 1 95 ? -13.423 -4.280 4.615 1.00 88.81 95 GLN A CA 1
ATOM 711 C C . GLN A 1 95 ? -13.112 -3.047 5.480 1.00 88.81 95 GLN A C 1
ATOM 713 O O . GLN A 1 95 ? -12.812 -3.183 6.665 1.00 88.81 95 GLN A O 1
ATOM 718 N N . ALA A 1 96 ? -13.169 -1.842 4.906 1.00 88.25 96 ALA A N 1
ATOM 719 C CA . ALA A 1 96 ? -12.772 -0.618 5.589 1.00 88.25 96 ALA A CA 1
ATOM 720 C C . ALA A 1 96 ? -13.769 -0.226 6.699 1.00 88.25 96 ALA A C 1
ATOM 722 O O . ALA A 1 96 ? -14.946 0.016 6.407 1.00 88.25 96 ALA A O 1
ATOM 723 N N . PRO A 1 97 ? -13.304 -0.021 7.948 1.00 78.44 97 PRO A N 1
ATOM 724 C CA . PRO A 1 97 ? -14.140 0.503 9.023 1.00 78.44 97 PRO A CA 1
ATOM 725 C C . PRO A 1 97 ? -14.763 1.852 8.639 1.00 78.44 97 PRO A C 1
ATOM 727 O O . PRO A 1 97 ? -14.061 2.793 8.246 1.00 78.44 97 PRO A O 1
ATOM 730 N N . GLY A 1 98 ? -16.093 1.943 8.716 1.00 80.44 98 GLY A N 1
ATOM 731 C CA . GLY A 1 98 ? -16.844 3.145 8.338 1.00 80.44 98 GLY A CA 1
ATOM 732 C C . GLY A 1 98 ? -16.692 3.548 6.864 1.00 80.44 98 GLY A C 1
ATOM 733 O O . GLY A 1 98 ? -16.809 4.732 6.553 1.00 80.44 98 GLY A O 1
ATOM 734 N N . HIS A 1 99 ? -16.373 2.598 5.974 1.00 75.44 99 HIS A N 1
ATOM 735 C CA . HIS A 1 99 ? -16.201 2.792 4.526 1.00 75.44 99 HIS A CA 1
ATOM 736 C C . HIS A 1 99 ? -15.108 3.802 4.126 1.00 75.44 99 HIS A C 1
ATOM 738 O O . HIS A 1 99 ? -15.076 4.306 3.001 1.00 75.44 99 HIS A O 1
ATOM 744 N N . LYS A 1 100 ? -14.164 4.100 5.029 1.00 85.75 100 LYS A N 1
ATOM 745 C CA . LYS A 1 100 ? -13.048 5.021 4.766 1.00 85.75 100 LYS A CA 1
ATOM 746 C C . LYS A 1 100 ? -11.843 4.269 4.199 1.00 85.75 100 LYS A C 1
ATOM 748 O O . LYS A 1 100 ? -10.932 3.886 4.931 1.00 85.75 100 LYS A O 1
ATOM 753 N N . VAL A 1 101 ? -11.823 4.113 2.875 1.00 91.94 101 VAL A N 1
ATOM 754 C CA . VAL A 1 101 ? -10.785 3.358 2.147 1.00 91.94 101 VAL A CA 1
ATOM 755 C C . VAL A 1 101 ? -9.376 3.941 2.293 1.00 91.94 101 VAL A C 1
ATOM 757 O O . VAL A 1 101 ? -8.477 3.176 2.632 1.00 91.94 101 VAL A O 1
ATOM 760 N N . PRO A 1 102 ? -9.115 5.251 2.087 1.00 93.25 102 PRO A N 1
ATOM 761 C CA . PRO A 1 102 ? -7.734 5.738 2.097 1.00 93.25 102 PRO A CA 1
ATOM 762 C C . PRO A 1 102 ? -7.031 5.577 3.457 1.00 93.25 102 PRO A C 1
ATOM 764 O O . PRO A 1 102 ? -5.889 5.123 3.469 1.00 93.25 102 PRO A O 1
ATOM 767 N N . PRO A 1 103 ? -7.678 5.864 4.605 1.00 92.31 103 PRO A N 1
ATOM 768 C CA . PRO A 1 103 ? -7.105 5.546 5.911 1.00 92.31 103 PRO A CA 1
ATOM 769 C C . PRO A 1 103 ? -6.886 4.044 6.133 1.00 92.31 103 PRO A C 1
ATOM 771 O O . PRO A 1 103 ? -5.865 3.663 6.688 1.00 92.31 103 PRO A O 1
ATOM 774 N N . HIS A 1 104 ? -7.799 3.187 5.664 1.00 93.62 104 HIS A N 1
ATOM 775 C CA . HIS A 1 104 ? -7.636 1.735 5.778 1.00 93.62 104 HIS A CA 1
ATOM 776 C C . HIS A 1 104 ? -6.440 1.226 4.958 1.00 93.62 104 HIS A C 1
ATOM 778 O O . HIS A 1 104 ? -5.647 0.427 5.447 1.00 93.62 104 HIS A O 1
ATOM 784 N N . ILE A 1 105 ? -6.247 1.759 3.746 1.00 94.81 105 ILE A N 1
ATOM 785 C CA . ILE A 1 105 ? -5.050 1.494 2.938 1.00 94.81 105 ILE A CA 1
ATOM 786 C C . ILE A 1 105 ? -3.78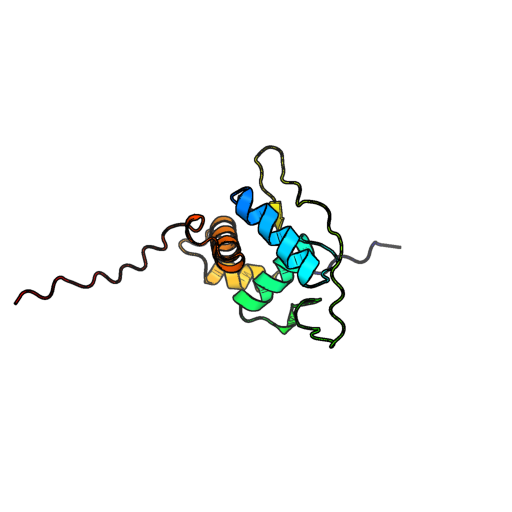8 1.934 3.688 1.00 94.81 105 ILE A C 1
ATOM 788 O O . ILE A 1 105 ? -2.806 1.199 3.684 1.00 94.81 105 ILE A O 1
ATOM 792 N N . ALA A 1 106 ? -3.792 3.103 4.336 1.00 94.19 106 ALA A N 1
ATOM 793 C CA . ALA A 1 106 ? -2.637 3.559 5.108 1.00 94.19 106 ALA A CA 1
ATOM 794 C C . ALA A 1 106 ? -2.272 2.570 6.229 1.00 94.19 106 ALA A C 1
ATOM 796 O O . ALA A 1 106 ? -1.098 2.236 6.366 1.00 94.19 106 ALA A O 1
ATOM 797 N N . ASP A 1 107 ? -3.264 2.049 6.956 1.00 93.69 107 ASP A N 1
ATOM 798 C CA . ASP A 1 107 ? -3.047 1.062 8.022 1.00 93.69 107 ASP A CA 1
ATOM 799 C C . ASP A 1 107 ? -2.441 -0.239 7.477 1.00 93.69 107 ASP A C 1
ATOM 801 O O . ASP A 1 107 ? -1.439 -0.722 8.006 1.00 93.69 107 ASP A O 1
ATOM 805 N N . ILE A 1 108 ? -2.991 -0.766 6.373 1.00 95.00 108 ILE A N 1
ATOM 806 C CA . ILE A 1 108 ? -2.455 -1.955 5.691 1.00 95.00 108 ILE A CA 1
ATOM 807 C C . ILE A 1 108 ? -0.981 -1.744 5.332 1.00 95.00 108 ILE A C 1
ATOM 809 O O . ILE A 1 108 ? -0.147 -2.616 5.573 1.00 95.00 108 ILE A O 1
ATOM 813 N N . LEU A 1 109 ? -0.642 -0.579 4.775 1.00 95.12 109 LEU A N 1
ATOM 814 C CA . LEU A 1 109 ? 0.727 -0.274 4.367 1.00 95.12 109 LEU A CA 1
ATOM 815 C C . LEU A 1 109 ? 1.674 -0.140 5.561 1.00 95.12 109 LEU A C 1
ATOM 817 O O . LEU A 1 109 ? 2.789 -0.651 5.483 1.00 95.12 109 LEU A O 1
ATOM 821 N N . SER A 1 110 ? 1.238 0.492 6.653 1.00 94.56 110 SER A N 1
ATOM 822 C CA . SER A 1 110 ? 2.003 0.597 7.902 1.00 94.56 110 SER A CA 1
ATOM 823 C C . SER A 1 110 ? 2.331 -0.786 8.478 1.00 94.56 110 SER A C 1
ATOM 825 O O . SER A 1 110 ? 3.494 -1.080 8.766 1.00 94.56 110 SER A O 1
ATOM 827 N N . VAL A 1 111 ? 1.339 -1.680 8.553 1.00 95.00 111 VAL A N 1
ATOM 828 C CA . VAL A 1 111 ? 1.538 -3.067 9.010 1.00 95.00 111 VAL A CA 1
ATOM 829 C C . VAL A 1 111 ? 2.464 -3.829 8.060 1.00 95.00 111 VAL A C 1
ATOM 831 O O . VAL A 1 111 ? 3.423 -4.458 8.504 1.00 95.00 111 VAL A O 1
ATOM 834 N N . HIS A 1 112 ? 2.245 -3.720 6.748 1.00 94.81 112 HIS A N 1
ATOM 835 C CA . HIS A 1 112 ? 3.037 -4.416 5.728 1.00 94.81 112 HIS A CA 1
ATOM 836 C C . HIS A 1 112 ? 4.529 -4.063 5.770 1.00 94.81 112 HIS A C 1
ATOM 838 O O . HIS A 1 112 ? 5.405 -4.918 5.584 1.00 94.81 112 HIS A O 1
ATOM 844 N N . VAL A 1 113 ? 4.864 -2.795 6.025 1.00 94.44 113 VAL A N 1
ATOM 845 C CA . VAL A 1 113 ? 6.270 -2.390 6.159 1.00 94.44 113 VAL A CA 1
ATOM 846 C C . VAL A 1 113 ? 6.884 -2.769 7.507 1.00 94.44 113 VAL A C 1
ATOM 848 O O . VAL A 1 113 ? 8.108 -2.710 7.632 1.00 94.44 113 VAL A O 1
ATOM 851 N N . GLY A 1 114 ? 6.081 -3.228 8.468 1.00 93.19 114 GLY A N 1
ATOM 852 C CA . GLY A 1 114 ? 6.515 -3.563 9.823 1.00 93.19 114 GLY A CA 1
ATOM 853 C C . GLY A 1 114 ? 6.649 -2.341 10.729 1.00 93.19 114 GLY A C 1
ATOM 854 O O . GLY A 1 114 ? 7.544 -2.324 11.563 1.00 93.19 114 GLY A O 1
ATOM 855 N N . LEU A 1 115 ? 5.808 -1.322 10.524 1.00 93.56 115 LEU A N 1
ATOM 856 C CA . LEU A 1 115 ? 5.697 -0.141 11.387 1.00 93.56 115 LEU A CA 1
ATOM 857 C C . LEU A 1 115 ? 4.236 0.019 11.861 1.00 93.56 115 LEU A C 1
ATOM 859 O O . LEU A 1 115 ? 3.556 0.978 11.471 1.00 93.56 115 LEU A O 1
ATOM 863 N N . PRO A 1 116 ? 3.694 -0.961 12.613 1.00 92.75 116 PRO A N 1
ATOM 864 C CA . PRO A 1 116 ? 2.294 -0.966 13.033 1.00 92.75 116 PRO A CA 1
ATOM 865 C C . PRO A 1 116 ? 1.928 0.216 13.941 1.00 92.75 116 PRO A C 1
ATOM 867 O O . PRO A 1 116 ? 0.764 0.590 13.991 1.00 92.75 116 PRO A O 1
ATOM 870 N N . GLU A 1 117 ? 2.896 0.857 14.597 1.00 91.50 117 GLU A N 1
ATOM 871 C CA . GLU A 1 117 ? 2.699 2.065 15.405 1.00 91.50 117 GLU A CA 1
ATOM 872 C C . GLU A 1 117 ? 2.171 3.267 14.600 1.00 91.50 117 GLU A C 1
ATOM 874 O O . GLU A 1 117 ? 1.631 4.211 15.175 1.00 91.50 117 GLU A O 1
ATOM 879 N N . TYR A 1 118 ? 2.306 3.237 13.268 1.00 90.31 118 TYR A N 1
ATOM 880 C CA . TYR A 1 118 ? 1.728 4.235 12.364 1.00 90.31 118 TYR A CA 1
ATOM 881 C C . TYR A 1 118 ? 0.394 3.803 11.749 1.00 90.31 118 TYR A C 1
ATOM 883 O O . TYR A 1 118 ? -0.173 4.551 10.947 1.00 90.31 118 TYR A O 1
ATOM 891 N N . ALA A 1 119 ? -0.097 2.603 12.060 1.00 87.56 119 ALA A N 1
ATOM 892 C CA . ALA A 1 119 ? -1.482 2.249 11.799 1.00 87.56 119 ALA A CA 1
ATOM 893 C C . ALA A 1 119 ? -2.359 2.879 12.885 1.00 87.56 119 ALA A C 1
ATOM 895 O O . ALA A 1 119 ? -1.950 3.026 14.038 1.00 87.56 119 ALA A O 1
ATOM 896 N N . ARG A 1 120 ? -3.582 3.266 12.526 1.00 81.69 120 ARG A N 1
ATOM 897 C CA . ARG A 1 120 ? -4.583 3.632 13.529 1.00 81.69 120 ARG A CA 1
ATOM 898 C C . ARG A 1 120 ? -4.783 2.435 14.450 1.00 81.69 120 ARG A C 1
ATOM 900 O O . ARG A 1 120 ? -4.843 1.305 13.966 1.00 81.69 120 ARG A O 1
ATOM 907 N N . THR A 1 121 ? -4.933 2.687 15.748 1.00 62.19 121 THR A N 1
ATOM 908 C CA . THR A 1 121 ? -5.446 1.690 16.683 1.00 62.19 121 THR A CA 1
ATOM 909 C C . THR A 1 121 ? -6.791 1.236 16.132 1.00 62.19 121 THR A C 1
ATOM 911 O O . THR A 1 121 ? -7.780 1.970 16.168 1.00 62.19 121 THR A O 1
ATOM 914 N N . LEU A 1 122 ? -6.808 0.057 15.512 1.00 53.91 122 LEU A N 1
ATOM 915 C CA . LEU A 1 122 ? -8.042 -0.669 15.324 1.00 53.91 122 LEU A CA 1
ATOM 916 C C . LEU A 1 122 ? -8.450 -1.001 16.747 1.00 53.91 122 LEU A C 1
ATOM 918 O O . LEU A 1 122 ? -7.850 -1.867 17.377 1.00 53.91 122 LEU A O 1
ATOM 922 N N . ASP A 1 123 ? -9.405 -0.246 17.271 1.00 44.78 123 ASP A N 1
ATOM 923 C CA . ASP A 1 123 ? -10.183 -0.647 18.428 1.00 44.78 123 ASP A CA 1
ATOM 924 C C . ASP A 1 123 ? -10.969 -1.896 17.993 1.00 44.78 123 ASP A C 1
ATOM 926 O O . ASP A 1 123 ? -12.154 -1.870 17.670 1.00 44.78 123 ASP A O 1
ATOM 930 N N . HIS A 1 124 ? -10.259 -3.012 17.833 1.00 45.38 124 HIS A N 1
ATOM 931 C CA . HIS A 1 124 ? -10.846 -4.314 18.029 1.00 45.38 124 HIS A CA 1
ATOM 932 C C . HIS A 1 124 ? -11.067 -4.377 19.529 1.00 45.38 124 HIS A C 1
ATOM 934 O O . HIS A 1 124 ? -10.226 -4.881 20.267 1.00 45.38 124 HIS A O 1
ATOM 940 N N . GLY A 1 125 ? -12.173 -3.780 19.973 1.00 41.88 125 GLY A N 1
ATOM 941 C CA . GLY A 1 125 ? -12.754 -4.068 21.266 1.00 41.88 125 GLY A CA 1
ATOM 942 C C . GLY A 1 125 ? -13.109 -5.550 21.310 1.00 41.88 125 GLY A C 1
ATOM 943 O O . GLY A 1 125 ? -14.264 -5.925 21.156 1.00 41.88 125 GLY A O 1
ATOM 944 N N . GLU A 1 126 ? -12.116 -6.404 21.536 1.00 41.56 126 GLU A N 1
ATOM 945 C CA . GLU A 1 126 ? -12.268 -7.343 22.629 1.00 41.56 126 GLU A CA 1
ATOM 946 C C . GLU A 1 126 ? -12.137 -6.506 23.904 1.00 41.56 126 GLU A C 1
ATOM 948 O O . GLU A 1 126 ? -11.064 -6.362 24.490 1.00 41.56 126 GLU A O 1
ATOM 953 N N . GLU A 1 127 ? -13.263 -5.920 24.325 1.00 41.56 127 GLU A N 1
ATOM 954 C CA . GLU A 1 127 ? -13.548 -5.808 25.750 1.00 41.56 127 GLU A CA 1
ATOM 955 C C . GLU A 1 127 ? -13.449 -7.230 26.309 1.00 41.56 127 GLU A C 1
ATOM 957 O O . GLU A 1 127 ? -14.426 -7.978 26.369 1.00 41.56 127 GLU A O 1
ATOM 962 N N . VAL A 1 128 ? -12.242 -7.640 26.698 1.00 46.69 128 VAL A N 1
ATOM 963 C CA . VAL A 1 128 ? -12.094 -8.707 27.673 1.00 46.69 128 VAL A CA 1
ATOM 964 C C . VAL A 1 128 ? -12.625 -8.093 28.960 1.00 46.69 128 VAL A C 1
ATOM 966 O O . VAL A 1 128 ? -11.913 -7.377 29.666 1.00 46.69 128 VAL A O 1
ATOM 969 N N . LEU A 1 129 ? -13.927 -8.287 29.189 1.00 46.72 129 LEU A N 1
ATOM 970 C CA . LEU A 1 129 ? -14.591 -8.030 30.459 1.00 46.72 129 LEU A CA 1
ATOM 971 C C . LEU A 1 129 ? -13.636 -8.457 31.581 1.00 46.72 129 LEU A C 1
ATOM 973 O O . LEU A 1 129 ? -13.104 -9.573 31.510 1.00 46.72 129 LEU A O 1
ATOM 977 N N . PRO A 1 130 ? -13.391 -7.623 32.607 1.00 46.19 130 PRO A N 1
ATOM 978 C CA . PRO A 1 130 ? -12.644 -8.090 33.756 1.00 46.19 130 PRO A CA 1
ATOM 979 C C . PRO A 1 130 ? -13.426 -9.276 34.322 1.00 46.19 130 PRO A C 1
ATOM 981 O O . PRO A 1 130 ? -14.568 -9.125 34.760 1.00 46.19 130 PRO A O 1
ATOM 984 N N . LEU A 1 131 ? -12.834 -10.470 34.250 1.00 46.56 131 LEU A N 1
ATOM 985 C CA . LEU A 1 131 ? -13.301 -11.628 34.996 1.00 46.56 131 LEU A CA 1
ATOM 986 C C . LEU A 1 131 ? -13.214 -11.236 36.468 1.00 46.56 131 LEU A C 1
ATOM 988 O O . LEU A 1 131 ? -12.151 -11.286 37.080 1.00 46.56 131 LEU A O 1
ATOM 992 N N . ALA A 1 132 ? -14.339 -10.770 37.000 1.00 49.78 132 ALA A N 1
ATOM 993 C CA . ALA A 1 132 ? -14.557 -10.688 38.423 1.00 49.78 132 ALA A CA 1
ATOM 994 C C . ALA A 1 132 ? -14.501 -12.119 38.968 1.00 49.78 132 ALA A C 1
ATOM 996 O O . ALA A 1 132 ? -15.401 -12.917 38.707 1.00 49.78 132 ALA A O 1
ATOM 997 N N . MET A 1 133 ? -13.421 -12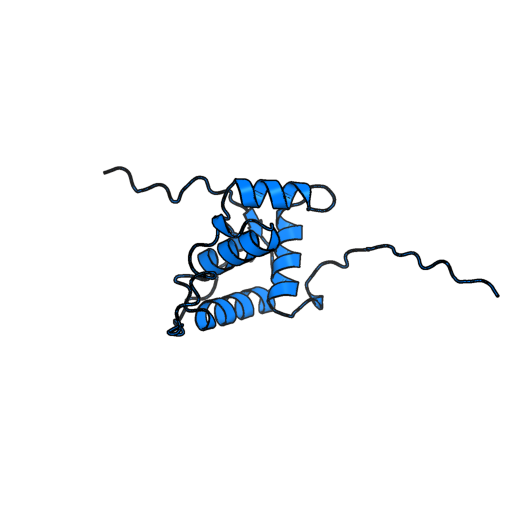.417 39.684 1.00 40.19 133 MET A N 1
ATOM 998 C CA . MET A 1 133 ? -13.355 -13.400 40.762 1.00 40.19 133 MET A CA 1
ATOM 999 C C . MET A 1 133 ? -12.481 -12.811 41.862 1.00 40.19 133 MET A C 1
ATOM 1001 O O . MET A 1 133 ? -11.308 -12.493 41.562 1.00 40.19 133 MET A O 1
#

Radius of gyration: 16.62 Å; Cα contacts (8 Å, |Δi|>4): 186; chains: 1; bounding box: 34×37×72 Å

Organism: NCBI:txid318424

Secondary structure (DSSP, 8-state):
-------SB--EEEE--HHHHHHHHHHHHHTT-S-HHHHHHHHHHHHTT-GGG-SSTT---S-------------TTSEEEE--BHHHHHHHHHHSGGG-HHHHHHHHHHHHHT-GGGS--------------

Nearest PDB structures (foldseek):
  2vsq-assembly1_A  TM=4.728E-01  e=3.808E+00  Bacillus subtilis
  8f7i-assembly1_A  TM=2.766E-01  e=9.023E-01  Bacillus subtilis
  8f7g-assembly1_A  TM=2.254E-01  e=6.945E-01  Bacillus subtilis
  8f7f-assembly1_A  TM=2.774E-01  e=1.854E+00  Bacillus subtilis

Solvent-accessible surface area (backbone atoms only — not comparable to full-atom values): 7813 Å² total; per-residue (Å²): 130,83,74,83,72,93,63,72,56,39,82,39,72,25,65,57,57,70,69,48,51,51,43,42,32,54,52,17,14,60,62,35,34,95,36,46,57,57,37,50,25,22,52,47,13,50,74,53,71,38,62,88,68,33,80,58,80,78,65,78,54,102,70,68,54,64,32,96,64,74,79,81,71,41,53,101,83,48,27,35,75,43,55,32,48,40,70,40,48,51,46,40,34,76,69,17,75,92,59,42,39,40,66,43,51,27,28,54,50,14,45,73,64,70,42,53,87,72,21,73,83,74,81,72,76,73,74,73,68,81,80,86,125

pLDDT: mean 81.89, std 16.66, range [39.72, 95.12]

Sequence (133 aa):
MARPSKGDRAAHMVKTHPAVTQRLVEKAAAAGSSSATQYVADVLALYAGLPQHVRELTSSSALTVPRALQALRGDVYGRIMVRPHREVSERLTAQAPGHKVPPHIADILSVHVGLPEYARTLDHGEEVLPLAM